Protein AF-A0A2S2NM72-F1 (afdb_monomer_lite)

Secondary structure (DSSP, 8-state):
-------PPPPHHHHHHHHHHHHH-GGGGT----SSS-HHHHHHHHHHHHHHHHTSSS----HHHHHHHHHHHHHHHHHHHHHHHHHHHHHHHHHHHHHHTTS--

Foldseek 3Di:
DDPPVDQWDQDPVLLVLLQVLCVVPVVLVPPDADPVRDPVNSQVSLQVSLVVSCVDPTDRDGSVVSSVSSNVVVVVCVVVVVVVVVVVVVVVVVVVVVVVVVVPD

Organism: Schizaphis graminum (NCBI:txid13262)

Sequence (105 aa):
MNDKKFKSRPTKGQMKMLVELIALNPELMSGKFTACFTQKVAKEMWEEIACKLNALPGADKSWDKWKTHGKIQKIRQKPKLQLSNAIAVELEAVHLVNQFNRSAI

Structure (mmCIF, N/CA/C/O backbone):
data_AF-A0A2S2NM72-F1
#
_entry.id   AF-A0A2S2NM72-F1
#
loop_
_atom_site.group_PDB
_atom_site.id
_atom_site.type_symbol
_atom_site.label_atom_id
_atom_site.label_alt_id
_atom_site.label_comp_id
_atom_site.label_asym_id
_atom_site.label_entity_id
_atom_site.label_seq_id
_atom_site.pdbx_PDB_ins_code
_atom_site.Cartn_x
_atom_site.Cartn_y
_atom_site.Cartn_z
_atom_site.occupancy
_atom_site.B_iso_or_equiv
_atom_site.auth_seq_id
_atom_site.auth_comp_id
_atom_site.auth_asym_id
_atom_site.auth_atom_id
_atom_site.pdbx_PDB_model_num
ATOM 1 N N . MET A 1 1 ? 22.662 -25.318 0.014 1.00 44.00 1 MET A N 1
ATOM 2 C CA . MET A 1 1 ? 22.353 -24.284 1.027 1.00 44.00 1 MET A CA 1
ATOM 3 C C . MET A 1 1 ? 23.214 -23.067 0.750 1.00 44.00 1 MET A C 1
ATOM 5 O O . MET A 1 1 ? 24.424 -23.211 0.845 1.00 44.00 1 MET A O 1
ATOM 9 N N . ASN A 1 2 ? 22.612 -21.939 0.344 1.00 44.25 2 ASN A N 1
ATOM 10 C CA . ASN A 1 2 ? 23.002 -20.557 0.693 1.00 44.25 2 ASN A CA 1
ATOM 11 C C . ASN A 1 2 ? 22.380 -19.535 -0.279 1.00 44.25 2 ASN A C 1
ATOM 13 O O . ASN A 1 2 ? 23.088 -18.745 -0.900 1.00 44.25 2 ASN A O 1
ATOM 17 N N . ASP A 1 3 ? 21.050 -19.481 -0.364 1.00 43.47 3 ASP A N 1
ATOM 18 C CA . ASP A 1 3 ? 20.374 -18.345 -0.993 1.00 43.47 3 ASP A CA 1
ATOM 19 C C . ASP A 1 3 ? 20.341 -17.186 0.001 1.00 43.47 3 ASP A C 1
ATOM 21 O O . ASP A 1 3 ? 19.341 -16.901 0.664 1.00 43.47 3 ASP A O 1
ATOM 25 N N . LYS A 1 4 ? 21.481 -16.498 0.129 1.00 45.59 4 LYS A N 1
ATOM 26 C CA . LYS A 1 4 ? 21.502 -15.128 0.641 1.00 45.59 4 LYS A CA 1
ATOM 27 C C . LYS A 1 4 ? 20.627 -14.304 -0.308 1.00 45.59 4 LYS A C 1
ATOM 29 O O . LYS A 1 4 ? 21.131 -13.768 -1.289 1.00 45.59 4 LYS A O 1
ATOM 34 N N . LYS A 1 5 ? 19.313 -14.229 -0.031 1.00 50.06 5 LYS A N 1
ATOM 35 C CA . LYS A 1 5 ? 18.346 -13.332 -0.687 1.00 50.06 5 LYS A CA 1
ATOM 36 C C . LYS A 1 5 ? 18.901 -11.913 -0.571 1.00 50.06 5 LYS A C 1
ATOM 38 O O . LYS A 1 5 ? 18.691 -11.230 0.435 1.00 50.06 5 LYS A O 1
ATOM 43 N N . PHE A 1 6 ? 19.666 -11.479 -1.572 1.00 46.47 6 PHE A N 1
ATOM 44 C CA . PHE A 1 6 ? 20.093 -10.094 -1.692 1.00 46.47 6 PHE A CA 1
ATOM 45 C C . PHE A 1 6 ? 18.836 -9.241 -1.570 1.00 46.47 6 PHE A C 1
ATOM 47 O O . PHE A 1 6 ? 17.819 -9.540 -2.196 1.00 46.47 6 PHE A O 1
ATOM 54 N N . LYS A 1 7 ? 18.888 -8.221 -0.705 1.00 56.94 7 LYS A N 1
ATOM 55 C CA . LYS A 1 7 ? 17.811 -7.255 -0.460 1.00 56.94 7 LYS A CA 1
ATOM 56 C C . LYS A 1 7 ? 17.531 -6.495 -1.759 1.00 56.94 7 LYS A C 1
ATOM 58 O O . LYS A 1 7 ? 17.943 -5.348 -1.904 1.00 56.94 7 LYS A O 1
ATOM 63 N N . SER A 1 8 ? 16.876 -7.142 -2.719 1.00 66.69 8 SER A N 1
ATOM 64 C CA . SER A 1 8 ? 16.686 -6.583 -4.043 1.00 66.69 8 SER A CA 1
ATOM 65 C C . SER A 1 8 ? 15.821 -5.342 -3.897 1.00 66.69 8 SER A C 1
ATOM 67 O O . SER A 1 8 ? 14.817 -5.311 -3.162 1.00 66.69 8 SER A O 1
ATOM 69 N N . ARG A 1 9 ? 16.290 -4.249 -4.490 1.00 77.19 9 ARG A N 1
ATOM 70 C CA . ARG A 1 9 ? 15.546 -2.999 -4.479 1.00 77.19 9 ARG A CA 1
ATOM 71 C C . ARG A 1 9 ? 14.298 -3.221 -5.336 1.00 77.19 9 ARG A C 1
ATOM 73 O O . ARG A 1 9 ? 14.431 -3.806 -6.408 1.00 77.19 9 ARG A O 1
ATOM 80 N N . PRO A 1 10 ? 13.107 -2.778 -4.897 1.00 82.69 10 PRO A N 1
ATOM 81 C CA . PRO A 1 10 ? 11.928 -2.857 -5.743 1.00 82.69 10 PRO A CA 1
ATOM 82 C C . PRO A 1 10 ? 12.203 -2.201 -7.092 1.00 82.69 10 PRO A C 1
ATOM 84 O O . PRO A 1 10 ? 12.834 -1.137 -7.147 1.00 82.69 10 PRO A O 1
ATOM 87 N N . THR A 1 11 ? 11.735 -2.826 -8.166 1.00 86.69 11 THR A N 1
ATOM 88 C CA . THR A 1 11 ? 11.859 -2.250 -9.505 1.00 86.69 11 THR A CA 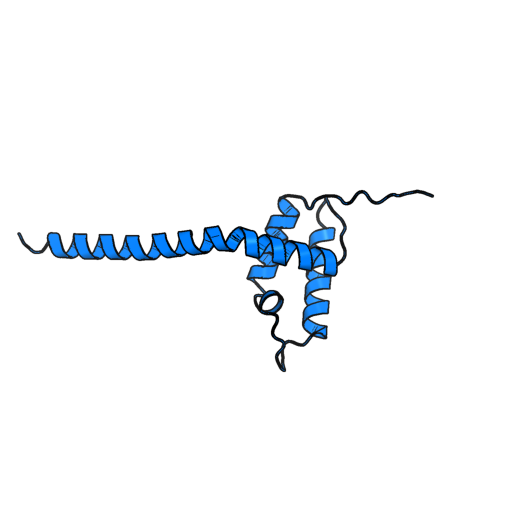1
ATOM 89 C C . THR A 1 11 ? 10.995 -0.993 -9.619 1.00 86.69 11 THR A C 1
ATOM 91 O O . THR A 1 11 ? 10.100 -0.745 -8.804 1.00 86.69 11 THR A O 1
ATOM 94 N N . LYS A 1 12 ? 11.235 -0.173 -10.650 1.00 85.06 12 LYS A N 1
ATOM 95 C CA . LYS A 1 12 ? 10.381 0.997 -10.920 1.00 85.06 12 LYS A CA 1
ATOM 96 C C . LYS A 1 12 ? 8.916 0.588 -11.135 1.00 85.06 12 LYS A C 1
ATOM 98 O O . LYS A 1 12 ? 8.032 1.288 -10.654 1.00 85.06 12 LYS A O 1
ATOM 103 N N . GLY A 1 13 ? 8.675 -0.554 -11.791 1.00 85.62 13 GLY A N 1
ATOM 104 C CA . GLY A 1 13 ? 7.333 -1.108 -12.002 1.00 85.62 13 GLY A CA 1
ATOM 105 C C . GLY A 1 13 ? 6.644 -1.480 -10.690 1.00 85.62 13 GLY A C 1
ATOM 106 O O . GLY A 1 13 ? 5.542 -1.008 -10.424 1.00 85.62 13 GLY A O 1
ATOM 107 N N . GLN A 1 14 ? 7.341 -2.215 -9.816 1.00 87.19 14 GLN A N 1
ATOM 108 C CA . GLN A 1 14 ? 6.826 -2.550 -8.486 1.00 87.19 14 GLN A CA 1
ATOM 109 C C . GLN A 1 14 ? 6.545 -1.294 -7.647 1.00 87.19 14 GLN A C 1
ATOM 111 O O . GLN A 1 14 ? 5.521 -1.208 -6.981 1.00 87.19 14 GLN A O 1
ATOM 116 N N . MET A 1 15 ? 7.412 -0.277 -7.707 1.00 86.50 15 MET A N 1
ATOM 117 C CA . MET A 1 15 ? 7.181 0.981 -6.986 1.00 86.50 15 MET A CA 1
ATOM 118 C C . MET A 1 15 ? 5.988 1.773 -7.521 1.00 86.50 15 MET A C 1
ATOM 120 O O . MET A 1 15 ? 5.260 2.363 -6.726 1.00 86.50 15 MET A O 1
ATOM 124 N N . LYS A 1 16 ? 5.783 1.803 -8.841 1.00 86.56 16 LYS A N 1
ATOM 125 C CA . LYS A 1 16 ? 4.629 2.474 -9.450 1.00 86.56 16 LYS A CA 1
ATOM 126 C C . LYS A 1 16 ? 3.326 1.803 -9.008 1.00 86.56 16 LYS A C 1
ATOM 128 O O . LYS A 1 16 ? 2.461 2.478 -8.461 1.00 86.56 16 LYS A O 1
ATOM 133 N N . MET A 1 17 ? 3.250 0.479 -9.137 1.00 89.06 17 MET A N 1
ATOM 134 C CA . MET A 1 17 ? 2.075 -0.294 -8.730 1.00 89.06 17 MET A CA 1
ATOM 135 C C . MET A 1 17 ? 1.804 -0.182 -7.223 1.00 89.06 17 MET A C 1
ATOM 137 O O . MET A 1 17 ? 0.659 -0.048 -6.806 1.00 89.06 17 MET A O 1
ATOM 141 N N . LEU A 1 18 ? 2.852 -0.158 -6.390 1.00 89.06 18 LEU A N 1
ATOM 142 C CA . LEU A 1 18 ? 2.720 0.059 -4.947 1.00 89.06 18 LEU A CA 1
ATOM 143 C C . LEU A 1 18 ? 2.044 1.403 -4.637 1.00 89.06 18 LEU A C 1
ATOM 145 O O . LEU A 1 18 ? 1.188 1.465 -3.760 1.00 89.06 18 LEU A O 1
ATOM 149 N N . VAL A 1 19 ? 2.420 2.476 -5.341 1.00 85.25 19 VAL A N 1
ATOM 150 C CA . VAL A 1 19 ? 1.807 3.802 -5.161 1.00 85.25 19 VAL A CA 1
ATOM 151 C C . VAL A 1 19 ? 0.342 3.792 -5.589 1.00 85.25 19 VAL A C 1
ATOM 153 O O . VAL A 1 19 ? -0.490 4.308 -4.850 1.00 85.25 19 VAL A O 1
ATOM 156 N N . GLU A 1 20 ? 0.020 3.187 -6.733 1.00 86.31 20 GLU A N 1
ATOM 157 C CA . GLU A 1 20 ? -1.357 3.087 -7.239 1.00 86.31 20 GLU A CA 1
ATOM 158 C C . GLU A 1 20 ? -2.260 2.309 -6.271 1.00 86.31 20 GLU A C 1
ATOM 160 O O . GLU A 1 20 ? -3.316 2.801 -5.878 1.00 86.31 20 GLU A O 1
ATOM 165 N N . LEU A 1 21 ? -1.815 1.143 -5.793 1.00 87.62 21 LEU A N 1
ATOM 166 C CA . LEU A 1 21 ? -2.583 0.315 -4.856 1.00 87.62 21 LEU A CA 1
ATOM 167 C C . LEU A 1 21 ? -2.818 1.008 -3.505 1.00 87.62 21 LEU A C 1
ATOM 169 O O . LEU A 1 21 ? -3.887 0.865 -2.911 1.00 87.62 21 LEU A O 1
ATOM 173 N N . ILE A 1 22 ? -1.837 1.778 -3.028 1.00 86.31 22 ILE A N 1
ATOM 174 C CA . ILE A 1 22 ? -1.968 2.583 -1.808 1.00 86.31 22 ILE A CA 1
ATOM 175 C C . ILE A 1 22 ? -2.897 3.782 -2.027 1.00 86.31 22 ILE A C 1
ATOM 177 O O . ILE A 1 22 ? -3.645 4.139 -1.119 1.00 86.31 22 ILE A O 1
ATOM 181 N N . ALA A 1 23 ? -2.851 4.419 -3.199 1.00 82.62 23 ALA A N 1
ATOM 182 C CA . ALA A 1 23 ? -3.726 5.541 -3.528 1.00 82.62 23 ALA A CA 1
ATOM 183 C C . ALA A 1 23 ? -5.203 5.118 -3.564 1.00 82.62 23 ALA A C 1
ATOM 185 O O . ALA A 1 23 ? -6.056 5.878 -3.115 1.00 82.62 23 ALA A O 1
ATOM 186 N N . LEU A 1 24 ? -5.485 3.891 -4.016 1.00 83.75 24 LEU A N 1
ATOM 187 C CA . LEU A 1 24 ? -6.824 3.293 -3.982 1.00 83.75 24 LEU A CA 1
ATOM 188 C C . LEU A 1 24 ? -7.301 2.948 -2.562 1.00 83.75 24 LEU A C 1
ATOM 190 O O . LEU A 1 24 ? -8.500 2.878 -2.324 1.00 83.75 24 LEU A O 1
ATOM 194 N N . ASN A 1 25 ? -6.379 2.748 -1.616 1.00 83.69 25 ASN A N 1
ATOM 195 C CA . ASN A 1 25 ? -6.678 2.333 -0.244 1.00 83.69 25 ASN A CA 1
ATOM 196 C C . ASN A 1 25 ? -6.054 3.311 0.771 1.00 83.69 25 ASN A C 1
ATOM 198 O O . ASN A 1 25 ? -5.117 2.950 1.498 1.00 83.69 25 ASN A O 1
ATOM 202 N N . PRO A 1 26 ? -6.544 4.565 0.848 1.00 82.25 26 PRO A N 1
ATOM 203 C CA . PRO A 1 26 ? -5.952 5.599 1.700 1.00 82.25 26 PRO A CA 1
ATOM 204 C C . PRO A 1 26 ? -5.946 5.228 3.193 1.00 82.25 26 PRO A C 1
ATOM 206 O O . PRO A 1 26 ? -5.071 5.687 3.937 1.00 82.25 26 PRO A O 1
ATOM 209 N N . GLU A 1 27 ? -6.857 4.352 3.626 1.00 83.94 27 GLU A N 1
ATOM 210 C CA . GLU A 1 27 ? -6.957 3.847 5.001 1.00 83.94 27 GLU A CA 1
ATOM 211 C C . GLU A 1 27 ? -5.682 3.122 5.462 1.00 83.94 27 GLU A C 1
ATOM 213 O O . GLU A 1 27 ? -5.226 3.328 6.592 1.00 83.94 27 GLU A O 1
ATOM 218 N N . LEU A 1 28 ? -4.994 2.402 4.559 1.00 83.75 28 LEU A N 1
ATOM 219 C CA . LEU A 1 28 ? -3.713 1.735 4.848 1.00 83.75 28 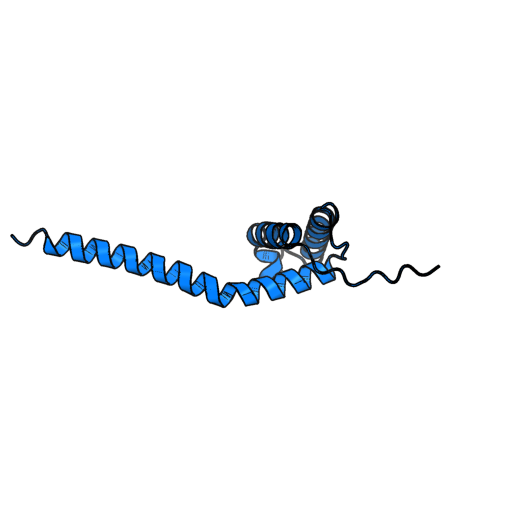LEU A CA 1
ATOM 220 C C . LEU A 1 28 ? -2.624 2.713 5.310 1.00 83.75 28 LEU A C 1
ATOM 222 O O . LEU A 1 28 ? -1.664 2.319 5.983 1.00 83.75 28 LEU A O 1
ATOM 226 N N . MET A 1 29 ? -2.775 3.992 4.958 1.00 79.19 29 MET A N 1
ATOM 227 C CA . MET A 1 29 ? -1.830 5.067 5.249 1.00 79.19 29 MET A CA 1
ATOM 228 C C . MET A 1 29 ? -2.342 6.065 6.282 1.00 79.19 29 MET A C 1
ATOM 230 O O . MET A 1 29 ? -1.588 6.972 6.647 1.00 79.19 29 MET A O 1
ATOM 234 N N . SER A 1 30 ? -3.592 5.930 6.732 1.00 78.31 30 SER A N 1
ATOM 235 C CA . SER A 1 30 ? -4.181 6.820 7.731 1.00 78.31 30 SER A CA 1
ATOM 236 C C . SER A 1 30 ? -3.615 6.561 9.127 1.00 78.31 30 SER A C 1
ATOM 238 O O . SER A 1 30 ? -3.633 7.459 9.964 1.00 78.31 30 SER A O 1
ATOM 240 N N . GLY A 1 31 ? -3.140 5.341 9.401 1.00 72.19 31 GLY A N 1
ATOM 241 C CA . GLY A 1 31 ? -2.661 4.943 10.731 1.00 72.19 31 GLY A CA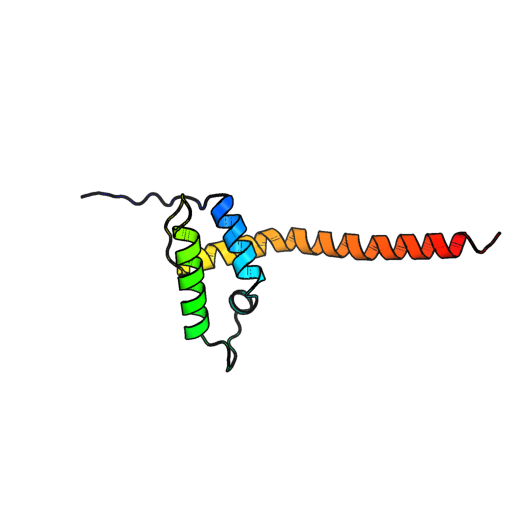 1
ATOM 242 C C . GLY A 1 31 ? -3.749 4.926 11.812 1.00 72.19 31 GLY A C 1
ATOM 243 O O . GLY A 1 31 ? -3.427 4.736 12.980 1.00 72.19 31 GLY A O 1
ATOM 244 N N . LYS A 1 32 ? -5.015 5.117 11.424 1.00 79.19 32 LYS A N 1
ATOM 245 C CA . LYS A 1 32 ? -6.194 5.061 12.284 1.00 79.19 32 LYS A CA 1
ATOM 246 C C . LYS A 1 32 ? -6.988 3.821 11.901 1.00 79.19 32 LYS A C 1
ATOM 248 O O . LYS A 1 32 ? -7.203 3.588 10.715 1.00 79.19 32 LYS A O 1
ATOM 253 N N . PHE A 1 33 ? -7.392 3.044 12.896 1.00 84.69 33 PHE A N 1
ATOM 254 C CA . PHE A 1 33 ? -8.319 1.937 12.704 1.00 84.69 33 PHE A CA 1
ATOM 255 C C . PHE A 1 33 ? -9.724 2.404 13.071 1.00 84.69 33 PHE A C 1
ATOM 257 O O . PHE A 1 33 ? -9.895 3.190 14.004 1.00 84.69 33 PHE A O 1
ATOM 264 N N . THR A 1 34 ? -10.711 1.945 12.315 1.00 85.31 34 THR A N 1
ATOM 265 C CA . THR A 1 34 ? -12.131 2.216 12.550 1.00 85.31 34 THR A CA 1
ATOM 266 C C . THR A 1 34 ? -12.845 0.898 12.842 1.00 85.31 34 THR A C 1
ATOM 268 O O . THR A 1 34 ? -12.247 -0.174 12.740 1.00 85.31 34 THR A O 1
ATOM 271 N N . ALA A 1 35 ? -14.131 0.951 13.196 1.00 83.88 35 ALA A N 1
ATOM 272 C CA . ALA A 1 35 ? -14.928 -0.263 13.380 1.00 83.88 35 ALA A CA 1
ATOM 273 C C . ALA A 1 35 ? -14.979 -1.134 12.105 1.00 83.88 35 ALA A C 1
ATOM 275 O O . ALA A 1 35 ? -15.051 -2.355 12.200 1.00 83.88 35 ALA A O 1
ATOM 276 N N . CYS A 1 36 ? -14.895 -0.509 10.925 1.00 82.00 36 CYS A N 1
ATOM 277 C CA . CYS A 1 36 ? -14.898 -1.194 9.629 1.00 82.00 36 CYS A CA 1
ATOM 278 C C . CYS A 1 36 ? -13.480 -1.521 9.127 1.00 82.00 36 CYS A C 1
ATOM 280 O O . CYS A 1 36 ? -13.275 -2.536 8.467 1.00 82.00 36 CYS A O 1
ATOM 282 N N . PHE A 1 37 ? -12.486 -0.699 9.473 1.00 87.50 37 PHE A N 1
ATOM 283 C CA . PHE A 1 37 ? -11.094 -0.880 9.073 1.00 87.50 37 PHE A CA 1
ATOM 284 C C . PHE A 1 37 ? -10.240 -1.291 10.270 1.00 87.50 37 PHE A C 1
ATOM 286 O O . PHE A 1 37 ? -9.668 -0.462 10.984 1.00 87.50 37 PHE A O 1
ATOM 293 N N . THR A 1 38 ? -10.165 -2.599 10.500 1.00 90.56 38 THR A N 1
ATOM 294 C CA . THR A 1 38 ? -9.410 -3.177 11.615 1.00 90.56 38 THR A CA 1
ATOM 295 C C . THR A 1 38 ? -7.967 -3.485 11.222 1.00 90.56 38 THR A C 1
ATOM 297 O O . THR A 1 38 ? -7.597 -3.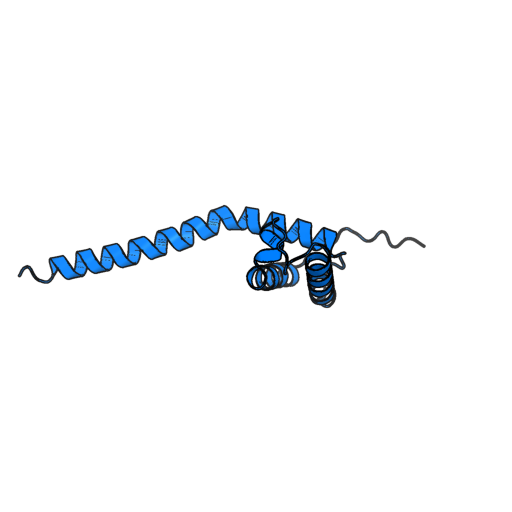515 10.047 1.00 90.56 38 THR A O 1
ATOM 300 N N . GLN A 1 39 ? -7.127 -3.789 12.215 1.00 88.94 39 GLN A N 1
ATOM 301 C CA . GLN A 1 39 ? -5.764 -4.258 11.960 1.00 88.94 39 GLN A CA 1
ATOM 302 C C . GLN A 1 39 ? -5.734 -5.538 11.107 1.00 88.94 39 GLN A C 1
ATOM 304 O O . GLN A 1 39 ? -4.823 -5.696 10.294 1.00 88.94 39 GLN A O 1
ATOM 309 N N . LYS A 1 40 ? -6.727 -6.424 11.269 1.00 90.50 40 LYS A N 1
ATOM 310 C CA . LYS A 1 40 ? -6.858 -7.651 10.476 1.00 90.50 40 LYS A CA 1
ATOM 311 C C . LYS A 1 40 ? -7.100 -7.323 9.001 1.00 90.50 40 LYS A C 1
ATOM 313 O O . LYS A 1 40 ? -6.321 -7.763 8.164 1.00 90.50 40 LYS A O 1
ATOM 318 N N . VAL A 1 41 ? -8.077 -6.458 8.719 1.00 89.69 41 VAL A N 1
ATOM 319 C CA . VAL A 1 41 ? -8.392 -5.990 7.356 1.00 89.69 41 VAL A CA 1
ATOM 320 C C . VAL A 1 41 ? -7.180 -5.306 6.724 1.00 89.69 41 VAL A C 1
ATOM 322 O O . VAL A 1 41 ? -6.797 -5.603 5.596 1.00 89.69 41 VAL A O 1
ATOM 325 N N . ALA A 1 42 ? -6.501 -4.437 7.478 1.00 89.81 42 ALA A N 1
ATOM 326 C CA . ALA A 1 42 ? -5.297 -3.773 6.996 1.00 89.81 42 ALA A CA 1
ATOM 327 C C . ALA A 1 42 ? -4.180 -4.770 6.645 1.00 89.81 42 ALA A C 1
ATOM 329 O O . ALA A 1 42 ? -3.455 -4.561 5.673 1.00 89.81 42 ALA A O 1
ATOM 330 N N . LYS A 1 43 ? -4.010 -5.834 7.440 1.00 91.44 43 LYS A N 1
ATOM 331 C CA . LYS A 1 43 ? -3.021 -6.883 7.176 1.00 91.44 43 LYS A CA 1
ATOM 332 C C . LYS A 1 43 ? -3.370 -7.660 5.905 1.00 91.44 43 LYS A C 1
ATOM 334 O O . LYS A 1 43 ? -2.495 -7.783 5.055 1.00 91.44 43 LYS A O 1
ATOM 339 N N . GLU A 1 44 ? -4.615 -8.109 5.763 1.00 92.94 44 GLU A N 1
ATOM 340 C CA . GLU A 1 44 ? -5.098 -8.850 4.586 1.00 92.94 44 GLU A CA 1
ATOM 341 C C . GLU A 1 44 ? -4.886 -8.039 3.299 1.00 92.94 44 GLU A C 1
ATOM 343 O O . GLU A 1 44 ? -4.277 -8.522 2.346 1.00 92.94 44 GLU A O 1
ATOM 348 N N . MET A 1 45 ? -5.241 -6.750 3.310 1.00 91.81 45 MET A N 1
ATOM 349 C CA . MET A 1 45 ? -4.982 -5.858 2.175 1.00 91.81 45 MET A CA 1
ATOM 350 C C . MET A 1 45 ? -3.487 -5.717 1.857 1.00 91.81 45 MET A C 1
ATOM 352 O O . MET A 1 45 ? -3.088 -5.714 0.692 1.00 91.81 45 MET A O 1
ATOM 356 N N . TRP A 1 46 ? -2.625 -5.604 2.872 1.00 92.81 46 TRP A N 1
ATOM 357 C CA . TRP A 1 46 ? -1.176 -5.546 2.658 1.00 92.81 46 TRP A CA 1
ATOM 358 C C . TRP A 1 46 ? -0.604 -6.863 2.115 1.00 92.81 46 TRP A C 1
ATOM 360 O O . TRP A 1 46 ? 0.348 -6.826 1.332 1.00 92.81 46 TRP A O 1
ATOM 370 N N . GLU A 1 47 ? -1.163 -8.007 2.506 1.00 94.00 47 GLU A N 1
ATOM 371 C CA . GLU A 1 47 ? -0.806 -9.326 1.974 1.00 94.00 47 GLU A CA 1
ATOM 372 C C . GLU A 1 47 ? -1.213 -9.463 0.503 1.00 94.00 47 GLU A C 1
ATOM 374 O O . GLU A 1 47 ? -0.389 -9.881 -0.313 1.00 94.00 47 GLU A O 1
ATOM 379 N N . GLU A 1 48 ? -2.406 -9.004 0.124 1.00 93.69 48 GLU A N 1
ATOM 380 C CA . GLU A 1 48 ? -2.824 -8.951 -1.281 1.00 93.69 48 GLU A CA 1
ATOM 381 C C . GLU A 1 48 ? -1.926 -8.042 -2.127 1.00 93.69 48 GLU A C 1
ATOM 383 O O . GLU A 1 48 ? -1.507 -8.417 -3.225 1.00 93.69 48 GLU A O 1
ATOM 388 N N . ILE A 1 49 ? -1.597 -6.848 -1.621 1.00 92.12 49 ILE A N 1
ATOM 389 C CA . ILE A 1 49 ? -0.679 -5.920 -2.294 1.00 92.12 49 ILE A CA 1
ATOM 390 C C . ILE A 1 49 ? 0.690 -6.579 -2.473 1.00 92.12 49 ILE A C 1
ATOM 392 O O . ILE A 1 49 ? 1.264 -6.514 -3.558 1.00 92.12 49 ILE A O 1
ATOM 396 N N . ALA A 1 50 ? 1.209 -7.242 -1.438 1.00 92.56 50 ALA A N 1
ATOM 397 C CA . ALA A 1 50 ? 2.481 -7.951 -1.517 1.00 92.56 50 ALA A CA 1
ATOM 398 C C . ALA A 1 50 ? 2.445 -9.070 -2.563 1.00 92.56 50 ALA A C 1
ATOM 400 O O . ALA A 1 50 ? 3.379 -9.181 -3.352 1.00 92.56 50 ALA A O 1
ATOM 401 N N . CYS A 1 51 ? 1.360 -9.845 -2.616 1.00 93.19 51 CYS A N 1
ATOM 402 C CA . CYS A 1 51 ? 1.168 -10.892 -3.615 1.00 93.19 51 CYS A CA 1
ATOM 403 C C . CYS A 1 51 ? 1.213 -10.315 -5.039 1.00 93.19 51 CYS A C 1
ATOM 405 O O . CYS A 1 51 ? 2.008 -10.767 -5.863 1.00 93.19 51 CYS A O 1
ATOM 407 N N . LYS A 1 52 ? 0.458 -9.238 -5.301 1.00 91.31 52 LYS A N 1
ATOM 408 C CA . LYS A 1 52 ? 0.437 -8.547 -6.604 1.00 91.31 52 LYS A CA 1
ATOM 409 C C . LYS A 1 52 ? 1.810 -7.991 -6.994 1.00 91.31 52 LYS A C 1
ATOM 411 O O . LYS A 1 52 ? 2.209 -8.087 -8.150 1.00 91.31 52 LYS A O 1
ATOM 416 N N . LEU A 1 53 ? 2.553 -7.432 -6.039 1.00 89.44 53 LEU A N 1
ATOM 417 C CA . LEU A 1 53 ? 3.883 -6.867 -6.288 1.00 89.44 53 LEU A CA 1
ATOM 418 C C . LEU A 1 53 ? 4.957 -7.933 -6.500 1.00 89.44 53 LEU A C 1
ATOM 420 O O . LEU A 1 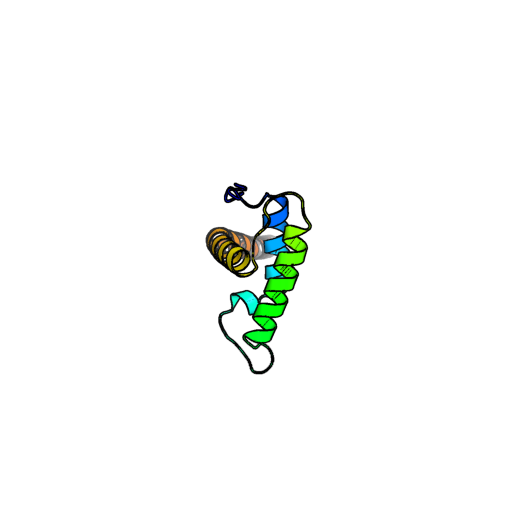53 ? 5.841 -7.741 -7.334 1.00 89.44 53 LEU A O 1
ATOM 424 N N . ASN A 1 54 ? 4.888 -9.040 -5.764 1.00 89.56 54 ASN A N 1
ATOM 425 C CA . ASN A 1 54 ? 5.824 -10.155 -5.895 1.00 89.56 54 ASN A CA 1
ATOM 426 C C . ASN A 1 54 ? 5.551 -10.987 -7.158 1.00 89.56 54 ASN A C 1
ATOM 428 O O . ASN A 1 54 ? 6.458 -11.661 -7.635 1.00 89.56 54 ASN A O 1
ATOM 432 N N . ALA A 1 55 ? 4.340 -10.915 -7.722 1.00 90.38 55 ALA A N 1
ATOM 433 C CA . ALA A 1 55 ? 4.028 -11.487 -9.031 1.00 90.38 55 ALA A CA 1
ATOM 434 C C . ALA A 1 55 ? 4.738 -10.754 -10.186 1.00 90.38 55 ALA A C 1
ATOM 436 O O . ALA A 1 55 ? 4.907 -11.319 -11.265 1.00 90.38 55 ALA A O 1
ATOM 437 N N . LEU A 1 56 ? 5.178 -9.507 -9.975 1.00 86.94 56 LEU A N 1
ATOM 438 C CA . LEU A 1 56 ? 6.003 -8.795 -10.946 1.00 86.94 56 LEU A CA 1
ATOM 439 C C . LEU A 1 56 ? 7.467 -9.253 -10.859 1.00 86.94 56 LEU A C 1
ATOM 441 O O . LEU A 1 56 ? 7.992 -9.424 -9.755 1.00 86.94 56 LEU A O 1
ATOM 445 N N . PRO A 1 57 ? 8.179 -9.353 -11.997 1.00 81.00 57 PRO A N 1
ATOM 446 C CA . PRO A 1 57 ? 9.602 -9.661 -11.992 1.00 81.00 57 PRO A CA 1
ATOM 447 C C . PRO A 1 57 ? 10.371 -8.576 -11.226 1.00 81.00 57 PRO A C 1
ATOM 449 O O . PRO A 1 57 ? 10.258 -7.377 -11.511 1.00 81.00 57 PRO A O 1
ATOM 452 N N . GLY A 1 58 ? 11.157 -8.989 -10.231 1.00 82.88 58 GLY A N 1
ATOM 453 C CA . GLY A 1 58 ? 11.887 -8.056 -9.384 1.00 82.88 58 GLY A CA 1
ATOM 454 C C . GLY A 1 58 ? 12.104 -8.558 -7.965 1.00 82.88 58 GLY A C 1
ATOM 455 O O . GLY A 1 58 ? 12.613 -9.652 -7.741 1.00 82.88 58 GLY A O 1
ATOM 456 N N . ALA A 1 59 ? 11.783 -7.706 -6.992 1.00 83.12 59 ALA A N 1
ATOM 457 C CA . ALA A 1 59 ? 11.982 -8.007 -5.586 1.00 83.12 59 ALA A CA 1
ATOM 458 C C . ALA A 1 59 ? 10.797 -8.789 -5.012 1.00 83.12 59 ALA A C 1
ATOM 460 O O . ALA A 1 59 ? 9.674 -8.298 -5.040 1.00 83.12 59 ALA A O 1
ATOM 461 N N . ASP A 1 60 ? 11.072 -9.942 -4.413 1.00 85.94 60 ASP A N 1
ATOM 462 C CA . ASP A 1 60 ? 10.120 -10.673 -3.579 1.00 85.94 60 ASP A CA 1
ATOM 463 C C . ASP A 1 60 ? 10.263 -10.205 -2.121 1.00 85.94 60 ASP A C 1
ATOM 465 O O . ASP A 1 60 ? 11.335 -10.334 -1.511 1.00 85.94 60 ASP A O 1
ATOM 469 N N . LYS A 1 61 ? 9.213 -9.579 -1.575 1.00 83.81 61 LYS A N 1
ATOM 470 C CA . LYS A 1 61 ? 9.204 -9.041 -0.207 1.00 83.81 61 LYS A CA 1
ATOM 471 C C . LYS A 1 61 ? 7.909 -9.363 0.527 1.00 83.81 61 LYS A C 1
ATOM 473 O O . LYS A 1 61 ? 6.834 -9.418 -0.059 1.00 83.81 61 LYS A O 1
ATOM 478 N N . SER A 1 62 ? 8.002 -9.488 1.848 1.00 88.81 62 SER A N 1
ATOM 479 C CA . SER A 1 62 ? 6.826 -9.610 2.707 1.00 88.81 62 SER A CA 1
ATOM 480 C C . SER A 1 62 ? 6.038 -8.299 2.794 1.00 88.81 62 SER A C 1
ATOM 482 O O . SER A 1 62 ? 6.568 -7.203 2.576 1.00 88.81 62 SER A O 1
ATOM 484 N N . TRP A 1 63 ? 4.767 -8.414 3.172 1.00 89.00 63 TRP A N 1
ATOM 485 C CA . TRP A 1 63 ? 3.837 -7.295 3.314 1.00 89.00 63 TRP A CA 1
ATOM 486 C C . TRP A 1 63 ? 4.351 -6.183 4.246 1.00 89.00 63 TRP A C 1
ATOM 488 O O . TRP A 1 63 ? 4.211 -5.002 3.932 1.00 89.00 63 TRP A O 1
ATOM 498 N N . ASP A 1 64 ? 5.044 -6.527 5.338 1.00 86.75 64 ASP A N 1
ATOM 499 C CA . ASP A 1 64 ? 5.646 -5.556 6.267 1.00 86.75 64 ASP A CA 1
ATOM 500 C C . ASP A 1 64 ? 6.727 -4.693 5.589 1.00 86.75 64 ASP A C 1
ATOM 502 O O . ASP A 1 64 ? 6.805 -3.465 5.757 1.00 86.75 64 ASP A O 1
ATOM 506 N N . LYS A 1 65 ? 7.539 -5.323 4.734 1.00 87.69 65 LYS A N 1
ATOM 507 C CA . LYS A 1 65 ? 8.552 -4.610 3.960 1.00 87.69 65 LYS A CA 1
ATOM 508 C C . LYS A 1 65 ? 7.893 -3.706 2.930 1.00 87.69 65 LYS A C 1
ATOM 510 O O . LYS A 1 65 ? 8.310 -2.551 2.824 1.00 87.69 65 LYS A O 1
ATOM 515 N N . TRP A 1 66 ? 6.872 -4.172 2.214 1.00 88.75 66 TRP A N 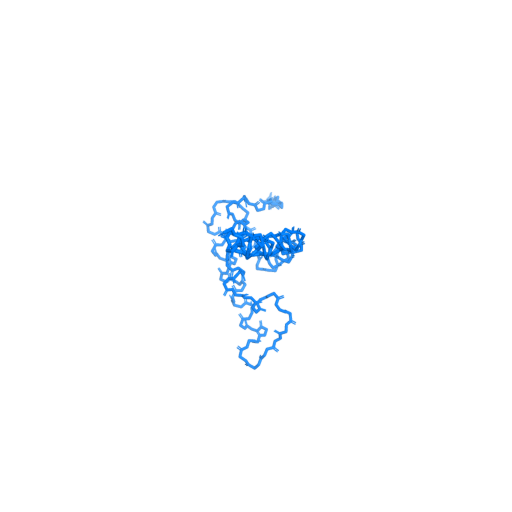1
ATOM 516 C CA . TRP A 1 66 ? 6.128 -3.338 1.264 1.00 88.75 66 TRP A CA 1
ATOM 517 C C . TRP A 1 66 ? 5.455 -2.143 1.944 1.00 88.75 66 TRP A C 1
ATOM 519 O O . TRP A 1 66 ? 5.606 -1.016 1.470 1.00 88.75 66 TRP A O 1
ATOM 529 N N . LYS A 1 67 ? 4.860 -2.344 3.122 1.00 87.75 67 LYS A N 1
ATOM 530 C CA . LYS A 1 67 ? 4.301 -1.284 3.970 1.00 87.75 67 LYS A CA 1
ATOM 531 C C . LYS A 1 67 ? 5.324 -0.212 4.327 1.00 87.75 67 LYS A C 1
ATOM 533 O O . LYS A 1 67 ? 5.045 0.984 4.216 1.00 87.75 67 LYS A O 1
ATOM 538 N N . THR A 1 68 ? 6.533 -0.620 4.703 1.00 85.31 68 THR A N 1
ATOM 539 C CA . THR A 1 68 ? 7.634 0.311 4.987 1.00 85.31 68 THR A CA 1
ATOM 540 C C . THR A 1 68 ? 8.033 1.114 3.742 1.00 85.31 68 THR A C 1
ATOM 542 O O . THR A 1 68 ? 8.171 2.336 3.820 1.00 85.31 68 THR A O 1
ATOM 545 N N . HIS A 1 69 ? 8.153 0.469 2.573 1.00 82.94 69 HIS A N 1
ATOM 546 C CA . HIS A 1 69 ? 8.470 1.166 1.317 1.00 82.94 69 HIS A CA 1
ATOM 547 C C . HIS A 1 69 ? 7.353 2.134 0.907 1.00 82.94 69 HIS A C 1
ATOM 549 O O . HIS A 1 69 ? 7.650 3.255 0.499 1.00 82.94 69 HIS A O 1
ATOM 555 N N . GLY A 1 70 ? 6.085 1.750 1.082 1.00 77.31 70 GLY A N 1
ATOM 556 C CA . GLY A 1 70 ? 4.927 2.601 0.815 1.00 77.31 70 GLY A CA 1
ATOM 557 C C . GLY A 1 70 ? 4.927 3.876 1.663 1.00 77.31 70 GLY A C 1
ATOM 558 O O . GLY A 1 70 ? 4.763 4.977 1.136 1.00 77.31 70 GLY A O 1
ATOM 559 N N . LYS A 1 71 ? 5.205 3.762 2.971 1.00 78.94 71 LYS A N 1
ATOM 560 C CA . LYS A 1 71 ? 5.361 4.920 3.876 1.00 78.94 71 LYS A CA 1
ATOM 561 C C . LYS A 1 71 ? 6.489 5.851 3.441 1.00 78.94 71 LYS A C 1
ATOM 563 O O . LYS A 1 71 ? 6.277 7.062 3.360 1.00 78.94 71 LYS A O 1
ATOM 568 N N . ILE A 1 72 ? 7.654 5.292 3.111 1.00 73.38 72 ILE A N 1
ATOM 569 C CA . ILE A 1 72 ? 8.804 6.059 2.613 1.00 73.38 72 ILE A CA 1
ATOM 570 C C . ILE A 1 72 ? 8.443 6.787 1.311 1.00 73.38 72 ILE A C 1
ATOM 572 O O . ILE A 1 72 ? 8.751 7.967 1.151 1.00 73.38 72 ILE A O 1
ATOM 576 N N . GLN A 1 73 ? 7.755 6.114 0.390 1.00 73.25 73 GLN A N 1
ATOM 577 C CA . GLN A 1 73 ? 7.375 6.686 -0.897 1.00 73.25 73 GLN A CA 1
ATOM 578 C C . GLN A 1 73 ? 6.354 7.825 -0.747 1.00 73.25 73 GLN A C 1
ATOM 580 O O . GLN A 1 73 ? 6.516 8.861 -1.389 1.00 73.25 73 GLN A O 1
ATOM 585 N N . LYS A 1 74 ? 5.374 7.703 0.160 1.00 69.06 74 LYS A N 1
ATOM 586 C CA . LYS A 1 74 ? 4.452 8.804 0.497 1.00 69.06 74 LYS A CA 1
ATOM 587 C C . LYS A 1 74 ? 5.203 10.018 1.040 1.00 69.06 74 LYS A C 1
ATOM 589 O O . LYS A 1 74 ? 4.964 11.127 0.579 1.00 69.06 74 LYS A O 1
ATOM 594 N N . ILE A 1 75 ? 6.137 9.826 1.978 1.00 62.53 75 ILE A N 1
ATOM 595 C CA . ILE A 1 75 ? 6.963 10.922 2.524 1.00 62.53 75 ILE A CA 1
ATOM 596 C C . ILE A 1 75 ? 7.755 11.614 1.407 1.00 62.53 75 ILE A C 1
ATOM 598 O O . ILE A 1 75 ? 7.811 12.838 1.370 1.00 62.53 75 ILE A O 1
ATOM 602 N N . ARG A 1 76 ? 8.290 10.849 0.449 1.00 61.22 76 ARG A N 1
ATOM 603 C CA . ARG A 1 76 ? 8.991 11.381 -0.732 1.00 61.22 76 ARG A CA 1
ATOM 604 C C . ARG A 1 76 ? 8.086 12.116 -1.722 1.00 61.22 76 ARG A C 1
ATOM 606 O O . ARG A 1 76 ? 8.582 12.949 -2.473 1.00 61.22 76 ARG A O 1
ATOM 613 N N . GLN A 1 77 ? 6.789 11.815 -1.745 1.00 60.97 77 GLN A N 1
ATOM 614 C CA . GLN A 1 77 ? 5.807 12.496 -2.594 1.00 60.97 77 GLN A CA 1
ATOM 615 C C . GLN A 1 77 ? 5.138 13.703 -1.920 1.00 60.97 77 GLN A C 1
ATOM 617 O O . GLN A 1 77 ? 4.661 14.582 -2.632 1.00 60.97 77 GLN A O 1
ATOM 622 N N . LYS A 1 78 ? 5.151 13.814 -0.582 1.00 55.47 78 LYS A N 1
ATOM 623 C CA . LYS A 1 78 ? 4.686 15.013 0.144 1.00 55.47 78 LYS A CA 1
ATOM 624 C C . LYS A 1 78 ? 5.290 16.336 -0.368 1.00 55.47 78 LYS A C 1
ATOM 626 O O . LYS A 1 78 ? 4.516 17.272 -0.529 1.00 55.47 78 LYS A O 1
ATOM 631 N N . PRO A 1 79 ? 6.594 16.439 -0.703 1.00 51.38 79 PRO A N 1
ATOM 632 C CA . PRO A 1 79 ? 7.129 17.666 -1.298 1.00 51.38 79 PRO A CA 1
ATOM 633 C C . PRO A 1 79 ? 6.712 17.898 -2.764 1.00 51.38 79 PRO A C 1
ATOM 635 O O . PRO A 1 79 ? 6.968 18.975 -3.280 1.00 51.38 79 PRO A O 1
ATOM 638 N N . LYS A 1 80 ? 6.075 16.935 -3.452 1.00 44.62 80 LYS A N 1
ATOM 639 C CA . LYS A 1 80 ? 5.621 17.084 -4.852 1.00 44.62 80 LYS A CA 1
ATOM 640 C C . LYS A 1 80 ? 4.115 17.331 -5.001 1.00 44.62 80 LYS A C 1
ATOM 642 O O . LYS A 1 80 ? 3.728 18.056 -5.907 1.00 44.62 80 LYS A O 1
ATOM 647 N N . LEU A 1 81 ? 3.281 16.780 -4.114 1.00 43.84 81 LEU A N 1
ATOM 648 C CA . LEU A 1 81 ? 1.819 16.973 -4.152 1.00 43.84 81 LEU A CA 1
ATOM 649 C C . LEU A 1 81 ? 1.366 18.337 -3.601 1.00 43.84 81 LEU A C 1
ATOM 651 O O . LEU A 1 81 ? 0.331 18.846 -4.017 1.00 43.84 81 LEU A O 1
ATOM 655 N N . GLN A 1 82 ? 2.158 18.965 -2.720 1.00 44.53 82 GLN A N 1
ATOM 656 C CA . GLN A 1 82 ? 1.909 20.356 -2.311 1.00 44.53 82 GLN A CA 1
ATOM 657 C C . GLN A 1 82 ? 2.163 21.340 -3.465 1.00 44.53 82 GLN A C 1
ATOM 659 O O . GLN A 1 82 ? 1.477 22.348 -3.568 1.00 44.53 82 GLN A O 1
ATOM 664 N N . LEU A 1 83 ? 3.102 21.025 -4.368 1.00 45.44 83 LEU A N 1
ATOM 665 C CA . LEU A 1 83 ? 3.395 21.846 -5.546 1.00 45.44 83 LEU A CA 1
ATOM 666 C C . LEU A 1 83 ? 2.369 21.652 -6.671 1.00 45.44 83 LEU A C 1
ATOM 668 O O . LEU A 1 83 ? 1.978 22.630 -7.296 1.00 45.44 83 LEU A O 1
ATOM 672 N N . SER A 1 84 ? 1.884 20.427 -6.910 1.00 41.09 84 SER A N 1
ATOM 673 C CA . SER A 1 84 ? 0.875 20.196 -7.958 1.00 41.09 84 SER A CA 1
ATOM 674 C C . SER A 1 84 ? -0.476 20.838 -7.636 1.00 41.09 84 SER A C 1
ATOM 676 O O . SER A 1 84 ? -1.145 21.314 -8.547 1.00 41.09 84 SER A O 1
ATOM 678 N N . ASN A 1 85 ? -0.855 20.900 -6.355 1.00 42.56 85 ASN A N 1
ATOM 679 C CA . ASN A 1 85 ? -2.083 21.582 -5.938 1.00 42.56 85 ASN A CA 1
ATOM 680 C C . ASN A 1 85 ? -1.904 23.107 -5.853 1.00 42.56 85 ASN A C 1
ATOM 682 O O . ASN A 1 85 ? -2.856 23.829 -6.120 1.00 42.56 85 ASN A O 1
ATOM 686 N N . ALA A 1 86 ? -0.701 23.608 -5.544 1.00 45.59 86 ALA A N 1
ATOM 687 C CA . ALA A 1 86 ? -0.415 25.045 -5.572 1.00 45.59 86 ALA A CA 1
ATOM 688 C C . ALA A 1 86 ? -0.474 25.628 -6.998 1.00 45.59 86 ALA A C 1
ATOM 690 O O . ALA A 1 86 ? -1.011 26.713 -7.190 1.00 45.59 86 ALA A O 1
ATOM 691 N N . ILE A 1 87 ? -0.005 24.887 -8.010 1.00 49.25 87 ILE A N 1
ATOM 692 C CA . ILE A 1 87 ? -0.071 25.324 -9.418 1.00 49.25 87 ILE A CA 1
ATOM 693 C C . ILE A 1 87 ? -1.520 25.343 -9.940 1.00 49.25 87 ILE A C 1
ATOM 695 O O . ILE A 1 87 ? -1.876 26.207 -10.739 1.00 49.25 87 ILE A O 1
ATOM 699 N N . ALA A 1 88 ? -2.373 24.420 -9.482 1.00 48.50 88 ALA A N 1
ATOM 700 C CA . ALA A 1 88 ? -3.767 24.349 -9.923 1.00 48.50 88 ALA A CA 1
ATOM 701 C C . ALA A 1 88 ? -4.609 25.550 -9.448 1.00 48.50 88 ALA A C 1
ATOM 703 O O . ALA A 1 88 ? -5.469 26.011 -10.191 1.00 48.50 88 ALA A O 1
ATOM 704 N N . VAL A 1 89 ? -4.327 26.092 -8.257 1.00 46.44 89 VAL A N 1
ATOM 705 C CA . VAL A 1 89 ? -5.052 27.256 -7.713 1.00 46.44 89 VAL A CA 1
ATOM 706 C C . VAL A 1 89 ? -4.611 28.568 -8.381 1.00 46.44 89 VAL A C 1
ATOM 708 O O . VAL A 1 89 ? -5.434 29.456 -8.591 1.00 46.44 89 VAL A O 1
ATOM 711 N N . GLU A 1 90 ? -3.342 28.701 -8.785 1.00 47.28 90 GLU A N 1
ATOM 712 C CA . GLU A 1 90 ? -2.879 29.918 -9.475 1.00 47.28 90 GLU A CA 1
ATOM 713 C C . GLU A 1 90 ? -3.402 30.048 -10.913 1.00 47.28 90 GLU A C 1
ATOM 715 O O . GLU A 1 90 ? -3.650 31.162 -11.378 1.00 47.28 90 GLU A O 1
ATOM 720 N N . LEU A 1 91 ? -3.629 28.936 -11.621 1.00 47.50 91 LEU A N 1
ATOM 721 C CA . LEU A 1 91 ? -4.136 28.980 -12.999 1.00 47.50 91 LEU A CA 1
ATOM 722 C C . LEU A 1 91 ? -5.594 29.469 -13.093 1.00 47.50 91 LEU A C 1
ATOM 724 O O . LEU A 1 91 ? -5.932 30.152 -14.061 1.00 47.50 91 LEU A O 1
ATOM 728 N N . GLU A 1 92 ? -6.438 29.203 -12.090 1.00 52.59 92 GLU A N 1
ATOM 729 C CA . GLU A 1 92 ? -7.796 29.775 -12.025 1.00 52.59 92 GLU A CA 1
ATOM 730 C C . GLU A 1 92 ? -7.779 31.276 -11.689 1.00 52.59 92 GLU A C 1
ATOM 732 O O . GLU A 1 92 ? -8.546 32.050 -12.269 1.00 52.59 92 GLU A O 1
ATOM 737 N N . ALA A 1 93 ? -6.856 31.723 -10.829 1.00 53.38 93 ALA A N 1
ATOM 738 C CA . ALA A 1 93 ? -6.710 33.138 -10.479 1.00 53.38 93 ALA A CA 1
ATOM 739 C C . ALA A 1 93 ? -6.247 33.991 -11.677 1.00 53.38 93 ALA A C 1
ATOM 741 O O . ALA A 1 93 ? -6.762 35.090 -11.895 1.00 53.38 93 ALA A O 1
ATOM 742 N N . VAL A 1 94 ? -5.338 33.468 -12.510 1.00 53.38 94 VAL A N 1
ATOM 743 C CA . VAL A 1 94 ? -4.899 34.145 -13.744 1.00 53.38 94 VAL A CA 1
ATOM 744 C C . VAL A 1 94 ? -6.034 34.228 -14.772 1.00 53.38 94 VAL A C 1
ATOM 746 O O . VAL A 1 94 ? -6.143 35.233 -15.476 1.00 53.38 94 VAL A O 1
ATOM 749 N N . HIS A 1 95 ? -6.923 33.229 -14.840 1.00 55.00 95 HIS A N 1
ATOM 750 C CA . HIS A 1 95 ? -8.077 33.264 -15.745 1.00 55.00 95 HIS A CA 1
ATOM 751 C C . HIS A 1 95 ? -9.103 34.334 -15.341 1.00 55.00 95 HIS A C 1
ATOM 753 O O . HIS A 1 95 ? -9.579 35.073 -16.202 1.00 55.00 95 HIS A O 1
ATOM 759 N N . LEU A 1 96 ? -9.385 34.486 -14.041 1.00 57.09 96 LEU A N 1
ATOM 760 C CA . LEU A 1 96 ? -10.317 35.499 -13.526 1.00 57.09 96 LEU A CA 1
ATOM 761 C C . LEU A 1 96 ? -9.790 36.932 -13.690 1.00 57.09 96 LEU A C 1
ATOM 763 O O . LEU A 1 96 ? -10.535 37.819 -14.108 1.00 57.09 96 LEU A O 1
ATOM 767 N N . VAL A 1 97 ? -8.495 37.161 -13.448 1.00 59.06 97 VAL A N 1
ATOM 768 C CA . VAL A 1 97 ? -7.864 38.477 -13.666 1.00 59.06 97 VAL A CA 1
ATOM 769 C C . VAL A 1 97 ? -7.844 38.853 -15.155 1.00 59.06 97 VAL A C 1
ATOM 771 O O . VAL A 1 97 ? -8.009 40.022 -15.510 1.00 59.06 97 VAL A O 1
ATOM 774 N N . ASN A 1 98 ? -7.701 37.872 -16.050 1.00 53.66 98 ASN A N 1
ATOM 775 C CA . ASN A 1 98 ? -7.738 38.096 -17.497 1.00 53.66 98 ASN A CA 1
ATOM 776 C C . ASN A 1 98 ? -9.173 38.324 -18.022 1.00 53.66 98 ASN A C 1
ATOM 778 O O . ASN A 1 98 ? -9.375 39.064 -18.983 1.00 53.66 98 ASN A O 1
ATOM 782 N N . GLN A 1 99 ? -10.185 37.744 -17.368 1.00 55.66 99 GLN A N 1
ATOM 783 C CA . GLN A 1 99 ? -11.595 37.959 -17.706 1.00 55.66 99 GLN A CA 1
ATOM 784 C C . GLN A 1 99 ? -12.093 39.345 -17.256 1.00 55.66 99 GLN A C 1
ATOM 786 O O . GLN A 1 99 ? -12.857 39.988 -17.977 1.00 55.66 99 GLN A O 1
ATOM 791 N N . PHE A 1 100 ? -11.601 39.844 -16.117 1.00 51.78 100 PHE A N 1
ATOM 792 C CA . PHE A 1 100 ? -11.938 41.176 -15.604 1.00 51.78 100 PHE A CA 1
ATOM 793 C C . PHE A 1 100 ? -11.315 42.313 -16.441 1.00 51.78 100 PHE A C 1
ATOM 795 O O . PHE A 1 100 ? -11.986 43.296 -16.735 1.00 51.78 100 PHE A O 1
ATOM 802 N N . ASN A 1 101 ? -10.078 42.154 -16.931 1.00 52.25 101 ASN A N 1
ATOM 803 C CA . ASN A 1 101 ? -9.392 43.174 -17.746 1.00 52.25 101 ASN A CA 1
ATOM 804 C C . ASN A 1 101 ? -9.878 43.284 -19.206 1.00 52.25 101 ASN A C 1
ATOM 806 O O . ASN A 1 101 ? -9.499 44.221 -19.904 1.00 52.25 101 ASN A O 1
ATOM 810 N N . ARG A 1 102 ? -10.712 42.353 -19.687 1.00 51.31 102 ARG A N 1
ATOM 811 C CA . ARG A 1 102 ? -11.298 42.405 -21.041 1.00 51.31 102 ARG A CA 1
ATOM 812 C C . ARG A 1 102 ? -12.665 43.086 -21.113 1.00 51.31 102 ARG A C 1
ATOM 814 O O . ARG A 1 102 ? -13.125 43.347 -22.215 1.00 51.31 102 ARG A O 1
ATOM 821 N N . SER A 1 103 ? -13.297 43.378 -19.975 1.00 50.41 103 SER A N 1
ATOM 822 C CA . SER A 1 103 ? -14.619 44.033 -19.922 1.00 50.41 103 SER A CA 1
ATOM 823 C C . SER A 1 103 ? -14.546 45.538 -19.617 1.00 50.41 103 SER A C 1
ATOM 825 O O . SER A 1 103 ? -15.566 46.146 -19.316 1.00 50.41 103 SER A O 1
ATOM 827 N N . ALA A 1 104 ? -13.348 46.131 -19.665 1.00 54.03 104 ALA A N 1
ATOM 828 C CA . ALA A 1 104 ? -13.095 47.544 -19.364 1.00 54.03 104 ALA A CA 1
ATOM 829 C C . ALA A 1 104 ? -12.573 48.348 -20.578 1.00 54.03 104 ALA A C 1
ATOM 831 O O . ALA A 1 104 ? -11.827 49.311 -20.398 1.00 54.03 104 ALA A O 1
ATOM 832 N N . ILE A 1 105 ? -12.947 47.948 -21.801 1.00 44.31 105 ILE A N 1
ATOM 833 C CA . ILE A 1 105 ? -12.777 48.734 -23.039 1.00 44.31 105 ILE A CA 1
ATOM 834 C C . ILE A 1 105 ? -14.142 48.884 -23.701 1.00 44.31 105 ILE A C 1
ATOM 836 O O . ILE A 1 105 ? -14.832 47.846 -23.820 1.00 44.31 105 ILE A O 1
#

InterPro domains:
  IPR028002 Myb/SANT-like DNA-binding domain 5 [PF13873] (8-68)

pLDDT: mean 72.67, std 17.77, range [41.09, 94.0]

Radius of gyration: 20.76 Å; chains: 1; bounding box: 38×73×36 Å